Protein AF-A0A8B8A6W7-F1 (afdb_monomer)

Foldseek 3Di:
DVVQVVVVVVDPDRDDPVVVVVVLVVLLVVLLVLVVQLVVQVPDDDDDDHRDDDDPVSVVSVVVDDVCSRPPDVVDDDPPPDDDDDDDDDPPDDDDDDDDD

Radius of gyration: 19.94 Å; Cα contacts (8 Å, |Δi|>4): 33; chains: 1; bounding box: 41×34×69 Å

Structure (mmCIF, N/CA/C/O backbone):
data_AF-A0A8B8A6W7-F1
#
_entry.id   AF-A0A8B8A6W7-F1
#
loop_
_atom_site.group_PDB
_atom_site.id
_atom_site.type_symbol
_atom_site.label_atom_id
_atom_site.label_alt_id
_atom_site.label_comp_id
_atom_site.label_asym_id
_atom_site.label_entity_id
_atom_site.label_seq_id
_atom_site.pdbx_PDB_ins_code
_atom_site.Cartn_x
_atom_site.Cartn_y
_atom_site.Cartn_z
_atom_site.occupancy
_atom_site.B_iso_or_equiv
_atom_site.auth_seq_id
_atom_site.auth_comp_id
_atom_site.auth_asym_id
_atom_site.auth_atom_id
_atom_site.pdbx_PDB_model_num
ATOM 1 N N . MET A 1 1 ? 14.080 -3.935 -11.708 1.00 62.50 1 MET A N 1
ATOM 2 C CA . MET A 1 1 ? 13.080 -2.923 -12.128 1.00 62.50 1 MET A CA 1
ATOM 3 C C . MET A 1 1 ? 11.738 -3.538 -12.536 1.00 62.50 1 MET A C 1
ATOM 5 O O . MET A 1 1 ? 10.814 -2.802 -12.857 1.00 62.50 1 MET A O 1
ATOM 9 N N . GLU A 1 2 ? 11.581 -4.853 -12.385 1.00 90.00 2 GLU A N 1
ATOM 10 C CA . GLU A 1 2 ? 10.443 -5.662 -12.834 1.00 90.00 2 GLU A CA 1
ATOM 11 C C . GLU A 1 2 ? 9.042 -5.111 -12.490 1.00 90.00 2 GLU A C 1
ATOM 13 O O . GLU A 1 2 ? 8.148 -5.114 -13.331 1.00 90.00 2 GLU A O 1
ATOM 18 N N . ILE A 1 3 ? 8.830 -4.583 -11.277 1.00 91.06 3 ILE A N 1
ATOM 19 C CA . ILE A 1 3 ? 7.521 -4.030 -10.877 1.00 91.06 3 ILE A CA 1
ATOM 20 C C . ILE A 1 3 ? 7.179 -2.769 -11.681 1.00 91.06 3 ILE A C 1
ATOM 22 O O . ILE A 1 3 ? 6.048 -2.616 -12.132 1.00 91.06 3 ILE A O 1
ATOM 26 N N . THR A 1 4 ? 8.145 -1.871 -11.886 1.00 92.81 4 THR A N 1
ATOM 27 C CA . THR A 1 4 ? 7.934 -0.639 -12.659 1.00 92.81 4 THR A CA 1
ATOM 28 C C . THR A 1 4 ? 7.611 -0.962 -14.115 1.00 92.81 4 THR A C 1
ATOM 30 O O . THR A 1 4 ? 6.703 -0.363 -14.683 1.00 92.81 4 THR A O 1
ATOM 33 N N . GLU A 1 5 ? 8.305 -1.939 -14.699 1.00 93.69 5 GLU A N 1
ATOM 34 C CA . GLU A 1 5 ? 8.064 -2.399 -16.071 1.00 93.69 5 GLU A CA 1
ATOM 35 C C . GLU A 1 5 ? 6.654 -2.970 -16.233 1.00 93.69 5 GLU A C 1
ATOM 37 O O . GLU A 1 5 ? 5.934 -2.546 -17.132 1.00 93.69 5 GLU A O 1
ATOM 42 N N . ARG A 1 6 ? 6.211 -3.846 -15.321 1.00 94.06 6 ARG A N 1
ATOM 43 C CA . ARG A 1 6 ? 4.842 -4.392 -15.349 1.00 94.06 6 ARG A CA 1
ATOM 44 C C . ARG A 1 6 ? 3.759 -3.335 -15.147 1.00 94.06 6 ARG A C 1
ATOM 46 O O . ARG A 1 6 ? 2.684 -3.418 -15.741 1.00 94.06 6 ARG A O 1
ATOM 53 N N . VAL A 1 7 ? 4.012 -2.349 -14.286 1.00 92.44 7 VAL A N 1
ATOM 54 C CA . VAL A 1 7 ? 3.083 -1.227 -14.089 1.00 92.44 7 VAL A CA 1
ATOM 55 C C . VAL A 1 7 ? 2.987 -0.403 -15.370 1.00 92.44 7 VAL A C 1
ATOM 57 O O . VAL A 1 7 ? 1.882 -0.096 -15.812 1.00 92.44 7 VAL A O 1
ATOM 60 N N . ASN A 1 8 ? 4.123 -0.100 -15.99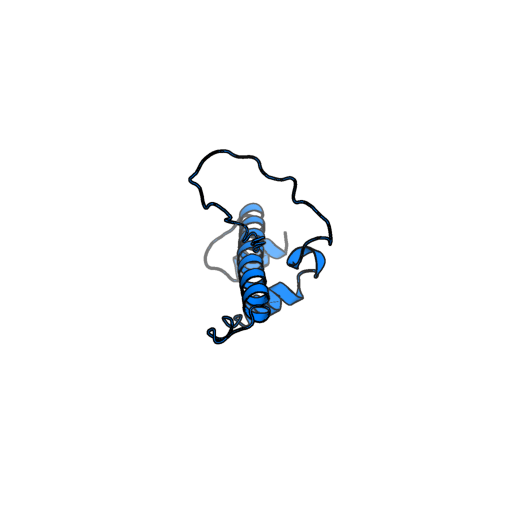6 1.00 92.88 8 ASN A N 1
ATOM 61 C CA . ASN A 1 8 ? 4.163 0.655 -17.242 1.00 92.88 8 ASN A CA 1
ATOM 62 C C . ASN A 1 8 ? 3.528 -0.129 -18.401 1.00 92.88 8 ASN A C 1
ATOM 64 O O . ASN A 1 8 ? 2.781 0.467 -19.164 1.00 92.88 8 ASN A O 1
ATOM 68 N N . SER A 1 9 ? 3.719 -1.450 -18.492 1.00 94.12 9 SER A N 1
ATOM 69 C CA . SER A 1 9 ? 3.087 -2.280 -19.531 1.00 94.12 9 SER A CA 1
ATOM 70 C C . SER A 1 9 ? 1.563 -2.351 -19.408 1.00 94.12 9 SER A C 1
ATOM 72 O O . SER A 1 9 ? 0.876 -2.597 -20.392 1.00 94.12 9 SER A O 1
ATOM 74 N N . SER A 1 10 ? 1.034 -2.156 -18.199 1.00 91.56 10 SER A N 1
ATOM 75 C CA . SER A 1 10 ? -0.401 -2.232 -17.899 1.00 91.56 10 SER A CA 1
ATOM 76 C C . SER A 1 10 ? -1.069 -0.853 -17.834 1.00 91.56 10 SER A C 1
ATOM 78 O O . SER A 1 10 ? -2.235 -0.752 -17.453 1.00 91.56 10 SER A O 1
ATOM 80 N N . SER A 1 11 ? -0.338 0.224 -18.139 1.00 87.88 11 SER A N 1
ATOM 81 C CA . SER A 1 11 ? -0.823 1.599 -18.003 1.00 87.88 11 SER A CA 1
ATOM 82 C C . SER A 1 11 ? -0.497 2.445 -19.229 1.00 87.88 11 SER A C 1
ATOM 84 O O . SER A 1 11 ? 0.434 2.164 -19.973 1.00 87.88 11 SER A O 1
ATOM 86 N N . SER A 1 12 ? -1.256 3.518 -19.431 1.00 89.62 12 SER A N 1
ATOM 87 C CA . SER A 1 12 ? -1.037 4.465 -20.528 1.00 89.62 12 SER A CA 1
ATOM 88 C C . SER A 1 12 ? 0.031 5.527 -20.231 1.00 89.62 12 SER A C 1
ATOM 90 O O . SER A 1 12 ? 0.316 6.349 -21.098 1.00 89.62 12 SER A O 1
ATOM 92 N N . CYS A 1 13 ? 0.621 5.547 -19.027 1.00 87.19 13 CYS A N 1
ATOM 93 C CA . CYS A 1 13 ? 1.647 6.521 -18.650 1.00 87.19 13 CYS A CA 1
ATOM 94 C C . CYS A 1 13 ? 2.932 5.837 -18.181 1.00 87.19 13 CYS A C 1
ATOM 96 O O . CYS A 1 13 ? 2.893 4.893 -17.394 1.00 87.19 13 CYS A O 1
ATOM 98 N N . LEU A 1 14 ? 4.081 6.371 -18.587 1.00 92.31 14 LEU A N 1
ATOM 99 C CA . LEU A 1 14 ? 5.363 5.918 -18.063 1.00 92.31 14 LEU A CA 1
ATOM 100 C C . LEU A 1 14 ? 5.583 6.501 -16.667 1.00 92.31 14 LEU A C 1
ATOM 102 O O . LEU A 1 14 ? 5.516 7.714 -16.472 1.00 92.31 14 LEU A O 1
ATOM 106 N N . ARG A 1 15 ? 5.855 5.633 -15.694 1.00 93.12 15 ARG A N 1
ATOM 107 C CA . ARG A 1 15 ? 6.181 6.018 -14.320 1.00 93.12 15 ARG A CA 1
ATOM 108 C C . ARG A 1 15 ? 7.598 5.634 -13.956 1.00 93.12 15 ARG A C 1
ATOM 110 O O . ARG A 1 15 ? 8.115 4.603 -14.395 1.00 93.12 15 ARG A O 1
ATOM 117 N N . THR A 1 16 ? 8.202 6.442 -13.091 1.00 94.38 16 THR A N 1
ATOM 118 C CA . THR A 1 16 ? 9.476 6.095 -12.468 1.00 94.38 16 THR A CA 1
ATOM 119 C C . THR A 1 16 ? 9.251 5.165 -11.276 1.00 94.38 16 THR A C 1
ATOM 121 O O . THR A 1 16 ? 8.165 5.087 -10.697 1.00 94.38 16 THR A O 1
ATOM 124 N N . LEU A 1 17 ? 10.310 4.481 -10.841 1.00 93.44 17 LEU A N 1
ATOM 125 C CA . LEU A 1 17 ? 10.272 3.658 -9.630 1.00 93.44 17 LEU A CA 1
ATOM 126 C C . LEU A 1 17 ? 9.905 4.474 -8.375 1.00 93.44 17 LEU A C 1
ATOM 128 O O . LEU A 1 17 ? 9.244 3.951 -7.476 1.00 93.44 17 LEU A O 1
ATOM 132 N N . LYS A 1 18 ? 10.293 5.756 -8.320 1.00 94.19 18 LYS A N 1
ATOM 133 C CA . LYS A 1 18 ? 9.926 6.668 -7.228 1.00 94.19 18 LYS A CA 1
ATOM 134 C C . LYS A 1 18 ? 8.413 6.883 -7.184 1.00 94.19 18 LYS A C 1
ATOM 136 O O . LYS A 1 18 ? 7.823 6.771 -6.111 1.00 94.19 18 LYS A O 1
ATOM 141 N N . ASP A 1 19 ? 7.790 7.109 -8.336 1.00 94.12 19 ASP A N 1
ATOM 142 C CA . ASP A 1 19 ? 6.345 7.341 -8.434 1.00 94.12 19 ASP A CA 1
ATOM 143 C C . ASP A 1 19 ? 5.552 6.091 -8.064 1.00 94.12 19 ASP A C 1
ATOM 145 O O . ASP A 1 19 ? 4.565 6.171 -7.337 1.00 94.12 19 ASP A O 1
ATOM 149 N N . VAL A 1 20 ? 6.009 4.918 -8.516 1.00 94.56 20 VAL A N 1
ATOM 150 C CA . VAL A 1 20 ? 5.384 3.633 -8.174 1.00 94.56 20 VAL A CA 1
ATOM 151 C C . VAL A 1 20 ? 5.444 3.392 -6.665 1.00 94.56 20 VAL A C 1
ATOM 153 O O . VAL A 1 20 ? 4.420 3.087 -6.054 1.00 94.56 20 VAL A O 1
ATOM 156 N N . LYS A 1 21 ? 6.613 3.598 -6.040 1.00 94.69 21 LYS A N 1
ATOM 157 C CA . LYS A 1 21 ? 6.767 3.480 -4.583 1.00 94.69 21 LYS A CA 1
ATOM 158 C C . LYS A 1 21 ? 5.879 4.471 -3.840 1.00 94.69 21 LYS A C 1
ATOM 160 O O . LYS A 1 21 ? 5.180 4.075 -2.914 1.00 94.69 21 LYS A O 1
ATOM 165 N N . LYS A 1 22 ? 5.871 5.740 -4.255 1.00 95.38 22 LYS A N 1
ATOM 166 C CA . LYS A 1 22 ? 5.043 6.774 -3.628 1.00 95.38 22 LYS A CA 1
ATOM 167 C C . LYS A 1 22 ? 3.560 6.431 -3.732 1.00 95.38 22 LYS A C 1
ATOM 169 O O . LYS A 1 22 ? 2.861 6.451 -2.725 1.00 95.38 22 LYS A O 1
ATOM 174 N N . LYS A 1 23 ? 3.100 6.011 -4.913 1.00 94.81 23 LYS A N 1
ATOM 175 C CA . LYS A 1 23 ? 1.703 5.627 -5.119 1.00 94.81 23 LYS A CA 1
ATOM 176 C C . LYS A 1 23 ? 1.304 4.429 -4.262 1.00 94.81 23 LYS A C 1
ATOM 178 O O . LYS A 1 23 ? 0.204 4.426 -3.719 1.00 94.81 23 LYS A O 1
ATOM 183 N N . TRP A 1 24 ? 2.185 3.439 -4.121 1.00 94.62 24 TRP A N 1
ATOM 184 C CA . TRP A 1 24 ? 1.959 2.312 -3.220 1.00 94.62 24 TRP A CA 1
ATOM 185 C C . TRP A 1 24 ? 1.814 2.769 -1.763 1.00 94.62 24 TRP A C 1
ATOM 187 O O . TRP A 1 24 ? 0.838 2.404 -1.113 1.00 94.62 24 TRP A O 1
ATOM 197 N N . GLN A 1 25 ? 2.705 3.643 -1.285 1.00 94.38 25 GLN A N 1
ATOM 198 C CA . GLN A 1 25 ? 2.611 4.218 0.064 1.00 94.38 25 GLN A CA 1
ATOM 199 C C . GLN A 1 25 ? 1.303 4.989 0.279 1.00 94.38 25 GLN A C 1
ATOM 201 O O . GLN A 1 25 ? 0.656 4.836 1.314 1.00 94.38 25 GLN A O 1
ATOM 206 N N . ASP A 1 26 ? 0.869 5.775 -0.707 1.00 94.94 26 ASP A N 1
ATOM 207 C CA . ASP A 1 26 ? -0.384 6.528 -0.620 1.00 94.94 26 ASP A CA 1
ATOM 208 C C . ASP A 1 26 ? -1.605 5.590 -0.576 1.00 94.94 26 ASP A C 1
ATOM 210 O O . ASP A 1 26 ? -2.527 5.803 0.213 1.00 94.94 26 ASP A O 1
ATOM 214 N N . ILE A 1 27 ? -1.596 4.517 -1.377 1.00 94.94 27 ILE A N 1
ATOM 215 C CA . ILE A 1 27 ? -2.632 3.473 -1.369 1.00 94.94 27 ILE A CA 1
ATOM 216 C C . ILE A 1 27 ? -2.689 2.775 -0.004 1.00 94.94 27 ILE A C 1
ATOM 218 O O . ILE A 1 27 ? -3.776 2.618 0.560 1.00 94.94 27 ILE A O 1
ATOM 222 N N . GLN A 1 28 ? -1.535 2.390 0.547 1.00 92.94 28 GLN A N 1
ATOM 223 C CA . GLN A 1 28 ? -1.447 1.793 1.878 1.00 92.94 28 GLN A CA 1
ATOM 224 C C . GLN A 1 28 ? -1.986 2.759 2.938 1.00 92.94 28 GLN A C 1
ATOM 226 O O . GLN A 1 28 ? -2.822 2.369 3.745 1.00 92.94 28 GLN A O 1
ATOM 231 N N . SER A 1 29 ? -1.556 4.023 2.923 1.00 91.75 29 SER A N 1
ATOM 232 C CA . SER A 1 29 ? -1.991 5.046 3.882 1.00 91.75 29 SER A CA 1
ATOM 233 C C . SER A 1 29 ? -3.508 5.251 3.864 1.00 91.75 29 SER A C 1
ATOM 235 O O . SER A 1 29 ? -4.160 5.173 4.907 1.00 91.75 29 SER A O 1
ATOM 237 N N . HIS A 1 30 ? -4.095 5.418 2.676 1.00 92.38 30 HIS A N 1
ATOM 238 C CA . HIS A 1 30 ? -5.539 5.585 2.529 1.00 92.38 30 HIS A CA 1
ATOM 239 C C . HIS A 1 30 ? -6.314 4.358 3.028 1.00 92.38 30 HIS A C 1
ATOM 241 O O . HIS A 1 30 ? -7.284 4.492 3.775 1.00 92.38 30 HIS A O 1
ATOM 247 N N . THR A 1 31 ? -5.862 3.158 2.654 1.00 93.50 31 THR A N 1
ATOM 248 C CA . THR A 1 31 ? -6.508 1.903 3.060 1.00 93.50 31 THR A CA 1
ATOM 249 C C . THR A 1 31 ? -6.426 1.701 4.573 1.00 93.50 31 THR A C 1
ATOM 251 O O . THR A 1 31 ? -7.433 1.384 5.200 1.00 93.50 31 THR A O 1
ATOM 254 N N . LYS A 1 32 ? -5.262 1.966 5.182 1.00 90.75 32 LYS A N 1
ATOM 255 C CA . LYS A 1 32 ? -5.064 1.907 6.638 1.00 90.75 32 LYS A CA 1
ATOM 256 C C . LYS A 1 32 ? -5.989 2.859 7.377 1.00 90.75 32 LYS A C 1
ATOM 258 O O . LYS A 1 32 ? -6.646 2.449 8.327 1.00 90.75 32 LYS A O 1
ATOM 263 N N . LYS A 1 33 ? -6.074 4.111 6.921 1.00 90.06 33 LYS A N 1
ATOM 264 C CA . LYS A 1 33 ? -6.960 5.111 7.522 1.00 90.06 33 LYS A CA 1
ATOM 265 C C . LYS A 1 33 ? -8.415 4.649 7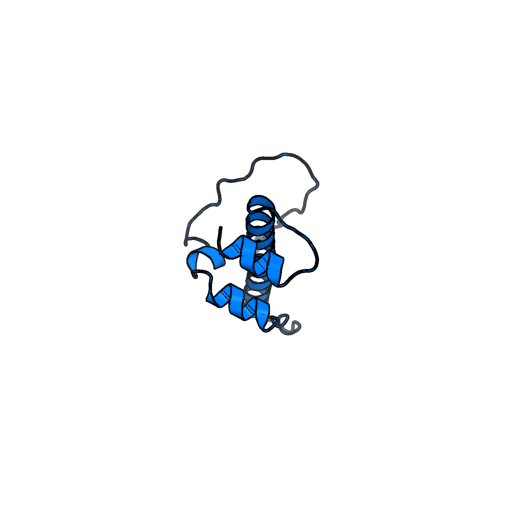.475 1.00 90.06 33 LYS A C 1
ATOM 267 O O . LYS A 1 33 ? -9.096 4.692 8.494 1.00 90.06 33 LYS A O 1
ATOM 272 N N . LYS A 1 34 ? -8.869 4.160 6.316 1.00 91.50 34 LYS A N 1
ATOM 273 C CA . LYS A 1 34 ? -10.234 3.647 6.156 1.00 91.50 34 LYS A CA 1
ATOM 274 C C . LYS A 1 34 ? -10.501 2.447 7.068 1.00 91.50 34 LYS A C 1
ATOM 276 O O . LYS A 1 34 ? -11.535 2.408 7.726 1.00 91.50 34 LYS A O 1
ATOM 281 N N . GLU A 1 35 ? -9.566 1.503 7.149 1.00 90.62 35 GLU A N 1
ATOM 282 C CA . GLU A 1 35 ? -9.710 0.326 8.009 1.00 90.62 35 GLU A CA 1
ATOM 283 C C . GLU A 1 35 ? -9.712 0.681 9.498 1.00 90.62 35 GLU A C 1
ATOM 285 O O . GLU A 1 35 ? -10.507 0.137 10.261 1.00 90.62 35 GLU A O 1
ATOM 290 N N . ALA A 1 36 ? -8.875 1.627 9.924 1.00 88.38 36 ALA A N 1
ATOM 291 C CA . ALA A 1 36 ? -8.869 2.120 11.298 1.00 88.38 36 ALA A CA 1
ATOM 292 C C . ALA A 1 36 ? -10.211 2.776 11.667 1.00 88.38 36 ALA A C 1
ATOM 294 O O . ALA A 1 36 ? -10.764 2.498 12.737 1.00 88.38 36 ALA A O 1
ATOM 295 N N . THR A 1 37 ? -10.777 3.589 10.765 1.00 87.94 37 THR A N 1
ATOM 296 C CA . THR A 1 37 ? -12.124 4.154 10.932 1.00 87.94 37 THR A CA 1
ATOM 297 C C . THR A 1 37 ? -13.170 3.047 11.027 1.00 87.94 37 THR A C 1
ATOM 299 O O . THR A 1 37 ? -13.923 3.025 11.998 1.00 87.94 37 THR A O 1
ATOM 302 N N . ARG A 1 38 ? -13.154 2.071 10.107 1.00 89.44 38 ARG A N 1
ATOM 303 C CA . ARG A 1 38 ? -14.084 0.932 10.119 1.00 89.44 38 ARG A CA 1
ATOM 304 C C . ARG A 1 38 ? -14.007 0.149 11.431 1.00 89.44 38 ARG A C 1
ATOM 306 O O . ARG A 1 38 ? -15.037 -0.121 12.038 1.00 89.44 38 ARG A O 1
ATOM 313 N N . LYS A 1 39 ? -12.802 -0.172 11.915 1.00 87.38 39 LYS A N 1
ATOM 314 C CA . LYS A 1 39 ? -12.592 -0.860 13.204 1.00 87.38 39 LYS A CA 1
ATOM 315 C C . LYS A 1 39 ? -13.117 -0.049 14.388 1.00 87.38 39 LYS A C 1
ATOM 317 O O . LYS A 1 39 ? -13.660 -0.624 15.327 1.00 87.38 39 LYS A O 1
ATOM 322 N N . THR A 1 40 ? -12.950 1.270 14.360 1.00 85.25 40 THR A N 1
ATOM 323 C CA . THR A 1 40 ? -13.462 2.162 15.410 1.00 85.25 40 THR A CA 1
ATOM 324 C C . THR A 1 40 ? -14.988 2.199 15.399 1.00 85.25 40 THR A C 1
ATOM 326 O O . THR A 1 40 ? -15.613 2.072 16.448 1.00 85.25 40 THR A O 1
ATOM 329 N N . GLU A 1 41 ? -15.597 2.302 14.217 1.00 86.31 41 GLU A N 1
ATOM 330 C CA . GLU A 1 41 ? -17.050 2.253 14.038 1.00 86.31 41 GLU A CA 1
ATOM 331 C C . GLU A 1 41 ? -17.630 0.899 14.459 1.00 86.31 41 GLU A C 1
ATOM 333 O O . GLU A 1 41 ? -18.631 0.875 15.166 1.00 86.31 41 GLU A O 1
ATOM 338 N N . MET A 1 42 ? -16.971 -0.215 14.115 1.00 84.88 42 MET A N 1
ATOM 339 C CA . MET A 1 42 ? -17.365 -1.567 14.541 1.00 84.88 42 MET A CA 1
ATOM 340 C C . MET A 1 42 ? -17.397 -1.718 16.065 1.00 84.88 42 MET A C 1
ATOM 342 O O . MET A 1 42 ? -18.239 -2.435 16.597 1.00 84.88 42 MET A O 1
ATOM 346 N N . LYS A 1 43 ? -16.474 -1.059 16.775 1.00 83.75 43 LYS A N 1
ATOM 347 C CA . LYS A 1 43 ? -16.410 -1.078 18.244 1.00 83.75 43 LYS A CA 1
ATOM 348 C C . LYS A 1 43 ? -17.401 -0.115 18.896 1.00 83.75 43 LYS A C 1
ATOM 350 O O . LYS A 1 43 ? -17.630 -0.210 20.100 1.00 83.75 43 LYS A O 1
ATOM 355 N N . ARG A 1 44 ? -17.960 0.833 18.140 1.00 79.88 44 ARG A N 1
ATOM 356 C CA . ARG A 1 44 ? -18.881 1.834 18.671 1.00 79.88 44 ARG A CA 1
ATOM 357 C C . ARG A 1 44 ? -20.245 1.193 18.897 1.00 79.88 44 ARG A C 1
ATOM 359 O O . ARG A 1 44 ? -20.951 0.847 17.957 1.00 79.88 44 ARG A O 1
ATOM 366 N N . THR A 1 45 ? -20.620 1.048 20.160 1.00 80.62 45 THR A N 1
ATOM 367 C CA . THR A 1 45 ? -21.917 0.503 20.560 1.00 80.62 45 THR A CA 1
ATOM 368 C C . THR A 1 45 ? -22.941 1.629 20.732 1.00 80.62 45 THR A C 1
ATOM 370 O O . THR A 1 45 ? -22.628 2.701 21.247 1.00 80.62 45 THR A O 1
ATOM 373 N N . GLY A 1 46 ? -24.174 1.387 20.270 1.00 76.75 46 GLY A N 1
ATOM 374 C CA . GLY A 1 46 ? -25.314 2.303 20.398 1.00 76.75 46 GLY A CA 1
ATOM 375 C C . GLY A 1 46 ? -25.828 2.830 19.058 1.00 76.75 46 GLY A C 1
ATOM 376 O O . GLY A 1 46 ? -25.249 3.765 18.521 1.00 76.75 46 GLY A O 1
ATOM 377 N N . GLY A 1 47 ? -26.911 2.228 18.542 1.00 78.94 47 GLY A N 1
ATOM 378 C CA . GLY A 1 47 ? -27.852 2.739 17.519 1.00 78.94 47 GLY A CA 1
ATOM 379 C C . GLY A 1 47 ? -27.329 3.325 16.195 1.00 78.94 47 GLY A C 1
ATOM 380 O O . GLY A 1 47 ? -28.139 3.735 15.370 1.00 78.94 47 GLY A O 1
ATOM 381 N N . GLY A 1 48 ? -26.018 3.422 15.992 1.00 74.75 48 GLY A N 1
ATOM 382 C CA . GLY A 1 48 ? -25.405 4.083 14.849 1.00 74.75 48 GLY A CA 1
ATOM 383 C C . GLY A 1 48 ? -25.507 3.269 13.564 1.00 74.75 48 GLY A C 1
ATOM 384 O O . GLY A 1 48 ? -25.772 2.068 13.579 1.00 74.75 48 GLY A O 1
ATOM 385 N N . HIS A 1 49 ? -25.262 3.942 12.440 1.00 75.25 49 HIS A N 1
ATOM 386 C CA . HIS A 1 49 ? -25.179 3.286 11.139 1.00 75.25 49 HIS A CA 1
ATOM 387 C C . HIS A 1 49 ? -24.083 2.211 11.121 1.00 75.25 49 HIS A C 1
ATOM 389 O O . HIS A 1 49 ? -23.053 2.383 11.785 1.00 75.25 49 HIS A O 1
ATOM 395 N N . PRO A 1 50 ? -24.287 1.123 10.353 1.00 78.25 50 PRO A N 1
ATOM 396 C CA . PRO A 1 50 ? -23.268 0.102 10.192 1.00 78.25 50 PRO A CA 1
ATOM 397 C C . PRO A 1 50 ? -21.984 0.717 9.609 1.00 78.25 50 PRO A C 1
ATOM 399 O O . PRO A 1 50 ? -22.065 1.656 8.808 1.00 78.25 50 PRO A O 1
ATOM 402 N N . PRO A 1 51 ? -20.806 0.198 9.992 1.00 83.69 51 PRO A N 1
ATOM 403 C CA . PRO A 1 51 ? -19.531 0.651 9.457 1.00 83.69 51 PRO A CA 1
ATOM 404 C C . PRO A 1 51 ? -19.487 0.564 7.934 1.00 83.69 51 PRO A C 1
ATOM 406 O O . PRO A 1 51 ? -20.047 -0.356 7.336 1.00 83.69 51 PRO A O 1
ATOM 409 N N . SER A 1 52 ? -18.770 1.494 7.305 1.00 85.12 52 SER A N 1
ATOM 410 C CA . SER A 1 52 ? -18.611 1.473 5.847 1.00 85.12 52 SER A CA 1
ATOM 411 C C . SER A 1 52 ? -17.887 0.209 5.373 1.00 85.12 52 SER A C 1
ATOM 413 O O . SER A 1 52 ? -16.835 -0.160 5.902 1.00 85.12 52 SER A O 1
ATOM 415 N N . GLU A 1 53 ? -18.410 -0.418 4.319 1.00 89.38 53 GLU A N 1
ATOM 416 C CA . GLU A 1 53 ? -17.791 -1.597 3.716 1.00 89.38 53 GLU A CA 1
ATOM 417 C C . GLU A 1 53 ? -16.470 -1.261 3.004 1.00 89.38 53 GLU A C 1
ATOM 419 O O . GLU A 1 53 ? -16.249 -0.169 2.447 1.00 89.38 53 GLU A O 1
ATOM 424 N N . LEU A 1 54 ? -15.557 -2.230 3.025 1.00 90.44 54 LEU A N 1
ATOM 425 C CA . LEU A 1 54 ? -14.337 -2.177 2.236 1.00 90.44 54 LEU A CA 1
ATOM 426 C C . LEU A 1 54 ? -14.625 -2.648 0.816 1.00 90.44 54 LEU A C 1
ATOM 428 O O . LEU A 1 54 ? -15.407 -3.562 0.581 1.00 90.44 54 LEU A O 1
ATOM 432 N N . LYS A 1 55 ? -13.950 -2.039 -0.152 1.00 94.19 55 LYS A N 1
ATOM 433 C CA . LYS A 1 55 ? -13.940 -2.545 -1.521 1.00 94.19 55 LYS A CA 1
ATOM 434 C C . LYS A 1 55 ? -13.057 -3.792 -1.574 1.00 94.19 55 LYS A C 1
ATOM 436 O O . LYS A 1 55 ? -12.029 -3.847 -0.906 1.00 94.19 55 LYS A O 1
ATOM 441 N N . ALA A 1 56 ? -13.360 -4.722 -2.476 1.00 94.69 56 ALA A N 1
ATOM 442 C CA . ALA A 1 56 ? -12.595 -5.967 -2.623 1.00 94.69 56 ALA A CA 1
ATOM 443 C C . ALA A 1 56 ? -11.073 -5.764 -2.813 1.00 94.69 56 ALA A C 1
ATOM 445 O O . ALA A 1 56 ? -10.265 -6.593 -2.403 1.00 94.69 56 ALA A O 1
ATOM 446 N N . TRP A 1 57 ? -10.644 -4.663 -3.442 1.00 92.50 57 TRP A N 1
ATOM 447 C CA . TRP A 1 57 ? -9.217 -4.354 -3.597 1.00 92.50 57 TRP A CA 1
ATOM 448 C C . TRP A 1 57 ? -8.582 -3.778 -2.319 1.00 92.50 57 TRP A C 1
ATOM 450 O O . TRP A 1 57 ? -7.396 -4.000 -2.090 1.00 92.50 57 TRP A O 1
ATOM 460 N N . GLU A 1 58 ? -9.355 -3.088 -1.474 1.00 93.50 58 GLU A N 1
ATOM 461 C CA . GLU A 1 58 ? -8.909 -2.594 -0.163 1.00 93.50 58 GLU A CA 1
ATOM 462 C C . GLU A 1 58 ? -8.685 -3.771 0.794 1.00 93.50 58 GLU A C 1
ATOM 464 O O . GLU A 1 58 ? -7.662 -3.823 1.472 1.00 93.50 58 GLU A O 1
ATOM 469 N N . GLU A 1 59 ? -9.575 -4.767 0.773 1.00 93.06 59 GLU A N 1
ATOM 470 C CA . GLU A 1 59 ? -9.420 -6.012 1.539 1.00 93.06 59 GLU A CA 1
ATOM 471 C C . GLU A 1 59 ? -8.157 -6.780 1.140 1.00 93.06 59 GLU A C 1
ATOM 473 O O . GLU A 1 59 ? -7.404 -7.233 2.000 1.00 93.06 59 GLU A O 1
ATOM 478 N N . LYS A 1 60 ? -7.870 -6.868 -0.167 1.00 94.50 60 LYS A N 1
ATOM 479 C CA . LYS A 1 60 ? -6.628 -7.479 -0.663 1.00 94.50 60 LYS A CA 1
ATOM 480 C C . LYS A 1 60 ? -5.389 -6.742 -0.168 1.00 94.50 60 LYS A C 1
ATOM 482 O O . LYS A 1 60 ? -4.421 -7.390 0.210 1.00 94.50 60 LYS A O 1
ATOM 487 N N . ILE A 1 61 ? -5.407 -5.408 -0.159 1.00 93.69 61 ILE A N 1
ATOM 488 C CA . ILE A 1 61 ? -4.285 -4.627 0.378 1.00 93.69 61 ILE A CA 1
ATOM 489 C C . ILE A 1 61 ? -4.111 -4.919 1.862 1.00 93.69 61 ILE A C 1
ATOM 491 O O . ILE A 1 61 ? -2.994 -5.189 2.279 1.00 93.69 61 ILE A O 1
ATOM 495 N N . ILE A 1 62 ? -5.192 -4.910 2.643 1.00 92.12 62 ILE A N 1
ATOM 496 C CA . ILE A 1 62 ? -5.145 -5.225 4.077 1.00 92.12 62 ILE A CA 1
ATOM 497 C C . ILE A 1 62 ? -4.550 -6.615 4.306 1.00 92.12 62 ILE A C 1
ATOM 499 O O . ILE A 1 62 ? -3.679 -6.747 5.156 1.00 92.12 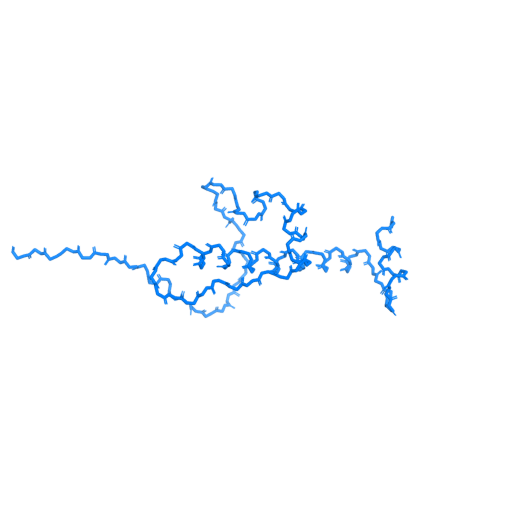62 ILE A O 1
ATOM 503 N N . GLY A 1 63 ? -4.940 -7.614 3.510 1.00 91.19 63 GLY A N 1
ATOM 504 C CA . GLY A 1 63 ? -4.385 -8.968 3.592 1.00 91.19 63 GLY A CA 1
ATOM 505 C C . GLY A 1 63 ? -2.897 -9.074 3.233 1.00 91.19 63 GLY A C 1
ATOM 506 O O . GLY A 1 63 ? -2.235 -10.010 3.670 1.00 91.19 63 GLY A O 1
ATOM 507 N N . VAL A 1 64 ? -2.353 -8.124 2.465 1.00 93.31 64 VAL A N 1
ATOM 508 C CA . VAL A 1 64 ? -0.912 -8.040 2.158 1.00 93.31 64 VAL A CA 1
ATOM 509 C C . VAL A 1 64 ? -0.125 -7.374 3.296 1.00 93.31 64 VAL A C 1
ATOM 511 O O . VAL A 1 64 ? 1.085 -7.570 3.398 1.00 93.31 64 VAL A O 1
ATOM 514 N N . LEU A 1 65 ? -0.774 -6.576 4.149 1.00 88.75 65 LEU A N 1
ATOM 515 C CA . LEU A 1 65 ? -0.116 -5.873 5.252 1.00 88.75 65 LEU A CA 1
ATOM 516 C C . LEU A 1 65 ? -0.122 -6.717 6.529 1.00 88.75 65 LEU A C 1
ATOM 518 O O . LEU A 1 65 ? -1.131 -7.309 6.902 1.00 88.75 65 LEU A O 1
ATOM 522 N N . SER A 1 66 ? 0.995 -6.706 7.255 1.00 84.50 66 SER A N 1
ATOM 523 C CA . SER A 1 66 ? 1.061 -7.290 8.597 1.00 84.50 66 SER A CA 1
ATOM 524 C C . SER A 1 66 ? 0.120 -6.560 9.557 1.00 84.50 66 SER A C 1
ATOM 526 O O . SER A 1 66 ? -0.036 -5.340 9.471 1.00 84.50 66 SER A O 1
ATOM 528 N N . ASN A 1 67 ? -0.453 -7.280 10.528 1.00 80.00 67 ASN A N 1
ATOM 529 C CA . ASN A 1 67 ? -1.372 -6.686 11.505 1.00 80.00 67 ASN A CA 1
ATOM 530 C C . ASN A 1 67 ? -0.733 -5.527 12.295 1.00 80.00 67 ASN A C 1
ATOM 532 O O . ASN A 1 67 ? -1.391 -4.520 12.525 1.00 80.00 67 ASN A O 1
ATOM 536 N N . GLU A 1 68 ? 0.560 -5.617 12.614 1.00 80.56 68 GLU A N 1
ATOM 537 C CA . GLU A 1 68 ? 1.336 -4.549 13.266 1.00 80.56 68 GLU A CA 1
ATOM 538 C C . GLU A 1 68 ? 1.311 -3.229 12.475 1.00 80.56 68 GLU A C 1
ATOM 540 O O . GLU A 1 68 ? 1.103 -2.160 13.039 1.00 80.56 68 GLU A O 1
ATOM 545 N N . ILE A 1 69 ? 1.418 -3.297 11.144 1.00 80.88 69 ILE A N 1
ATOM 546 C CA . ILE A 1 69 ? 1.361 -2.121 10.260 1.00 80.88 69 ILE A CA 1
ATOM 547 C C . ILE A 1 69 ? -0.046 -1.492 10.258 1.00 80.88 69 ILE A C 1
ATOM 549 O O . ILE A 1 69 ? -0.200 -0.312 9.932 1.00 80.88 69 ILE A O 1
ATOM 553 N N . LEU A 1 70 ? -1.078 -2.279 10.582 1.00 79.94 70 LEU A N 1
ATOM 554 C CA . LEU A 1 70 ? -2.480 -1.863 10.572 1.00 79.94 70 LEU A CA 1
ATOM 555 C C . LEU A 1 70 ? -2.954 -1.311 11.921 1.00 79.94 70 LEU A C 1
ATOM 557 O O . LEU A 1 70 ? -3.709 -0.342 11.931 1.00 79.94 70 LEU A O 1
ATOM 561 N N . SER A 1 71 ? -2.590 -1.950 13.037 1.00 77.00 71 SER A N 1
ATOM 562 C CA . SER A 1 71 ? -3.032 -1.561 14.385 1.00 77.00 71 SER A CA 1
ATOM 563 C C . SER A 1 71 ? -2.018 -0.728 15.160 1.00 77.00 71 SER A C 1
ATOM 565 O O . SER A 1 71 ? -2.382 -0.178 16.195 1.00 77.00 71 SER A O 1
ATOM 567 N N . GLY A 1 72 ? -0.774 -0.657 14.688 1.00 77.50 72 GLY A N 1
ATOM 568 C CA . GLY A 1 72 ? 0.352 -0.202 15.492 1.00 77.50 72 GLY A CA 1
ATOM 569 C C . GLY A 1 72 ? 0.842 -1.288 16.452 1.00 77.50 72 GLY A C 1
ATOM 570 O O . GLY A 1 72 ? 0.211 -2.342 16.614 1.00 77.50 72 GLY A O 1
ATOM 571 N N . ILE A 1 73 ? 1.987 -1.012 17.073 1.00 77.31 73 ILE A N 1
ATOM 572 C CA . ILE A 1 73 ? 2.542 -1.802 18.175 1.00 77.31 73 ILE A CA 1
ATOM 573 C C . ILE A 1 73 ? 1.769 -1.439 19.443 1.00 77.31 73 ILE A C 1
ATOM 575 O O . ILE A 1 73 ? 1.583 -0.260 19.747 1.00 77.31 73 ILE A O 1
ATOM 579 N N . GLU A 1 74 ? 1.313 -2.443 20.189 1.00 76.88 74 GLU A N 1
ATOM 580 C CA . GLU A 1 74 ? 0.608 -2.226 21.453 1.00 76.88 74 GLU A CA 1
ATOM 581 C C . GLU A 1 74 ? 1.489 -1.448 22.445 1.00 76.88 74 GLU A C 1
ATOM 583 O O . GLU A 1 74 ? 2.634 -1.817 22.697 1.00 76.88 74 GLU A O 1
ATOM 588 N N . GLY A 1 75 ? 0.966 -0.340 22.980 1.00 79.81 75 GLY A N 1
ATOM 589 C CA . GLY A 1 75 ? 1.715 0.559 23.867 1.00 79.81 75 GLY A CA 1
ATOM 590 C C . GLY A 1 75 ? 2.756 1.446 23.167 1.00 79.81 75 GLY A C 1
ATOM 591 O O . GLY A 1 75 ? 3.437 2.218 23.839 1.00 79.81 75 GLY A O 1
ATOM 592 N N . GLY A 1 76 ? 2.880 1.367 21.839 1.00 76.19 76 GLY A N 1
ATOM 593 C CA . GLY A 1 76 ? 3.739 2.248 21.054 1.00 76.19 76 GLY A CA 1
ATOM 594 C C . GLY A 1 76 ? 3.172 3.665 20.941 1.00 76.19 76 GLY A C 1
ATOM 595 O O . GLY A 1 76 ? 1.966 3.856 20.795 1.00 76.19 76 GLY A O 1
ATOM 596 N N . VAL A 1 77 ? 4.058 4.661 20.978 1.00 73.81 77 VAL A N 1
ATOM 597 C CA . VAL A 1 77 ? 3.761 6.061 20.648 1.00 73.81 77 VAL A CA 1
ATOM 598 C C . VAL A 1 77 ? 4.477 6.415 19.347 1.00 73.81 77 VAL A C 1
ATOM 600 O O . VAL A 1 77 ? 5.701 6.296 19.249 1.00 73.81 77 VAL A O 1
ATOM 603 N N . ASP A 1 78 ? 3.722 6.849 18.340 1.00 75.12 7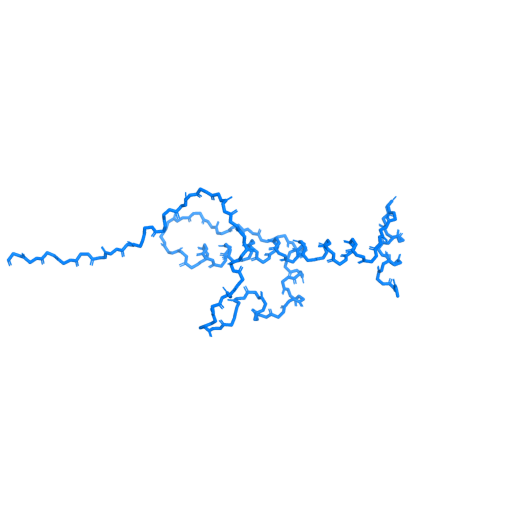8 ASP A N 1
ATOM 604 C CA . ASP A 1 78 ? 4.287 7.342 17.086 1.00 75.12 78 ASP A CA 1
ATOM 605 C C . ASP A 1 78 ? 5.044 8.655 17.360 1.00 75.12 78 ASP A C 1
ATOM 607 O O . ASP A 1 78 ? 4.438 9.685 17.628 1.00 75.12 78 ASP A O 1
ATOM 611 N N . SER A 1 79 ? 6.381 8.642 17.320 1.00 75.81 79 SER A N 1
ATOM 612 C CA . SER A 1 79 ? 7.212 9.833 17.611 1.00 75.81 79 SER A CA 1
ATOM 613 C C . SER A 1 79 ? 7.451 10.751 16.402 1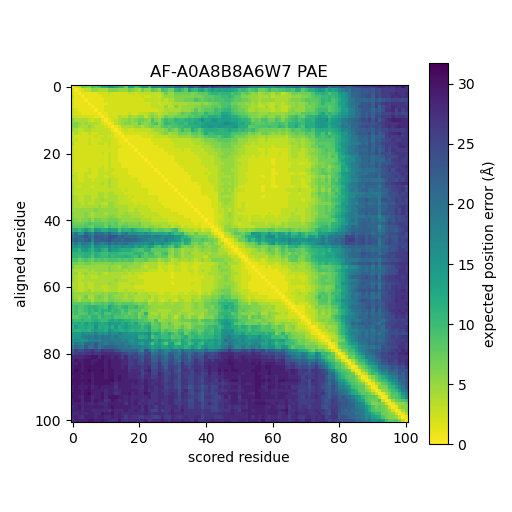.00 75.81 79 SER A C 1
ATOM 615 O O . SER A 1 79 ? 8.395 11.538 16.397 1.00 75.81 79 SER A O 1
ATOM 617 N N . LEU A 1 80 ? 6.631 10.660 15.353 1.00 64.25 80 LEU A N 1
ATOM 618 C CA . LEU A 1 80 ? 6.763 11.482 14.145 1.00 64.25 80 LEU A CA 1
ATOM 619 C C . LEU A 1 80 ? 5.694 12.578 14.097 1.00 64.25 80 LEU A C 1
ATOM 621 O O . LEU A 1 80 ? 4.895 12.636 13.168 1.00 64.25 80 LEU A O 1
ATOM 625 N N . ASP A 1 81 ? 5.736 13.482 15.073 1.00 59.16 81 ASP A N 1
ATOM 626 C CA . ASP A 1 81 ? 5.101 14.797 14.982 1.00 59.16 81 ASP A CA 1
ATOM 627 C C . ASP A 1 81 ? 6.179 15.854 14.725 1.00 59.16 81 ASP A C 1
ATOM 629 O O . ASP A 1 81 ? 6.700 16.489 15.638 1.00 59.16 81 ASP A O 1
ATOM 633 N N . THR A 1 82 ? 6.550 16.041 13.460 1.00 53.22 82 THR A N 1
ATOM 634 C CA . THR A 1 82 ? 7.234 17.263 13.008 1.00 53.22 82 THR A CA 1
ATOM 635 C C . THR A 1 82 ? 6.753 17.623 11.604 1.00 53.22 82 THR A C 1
ATOM 637 O O . THR A 1 82 ? 7.283 17.143 10.610 1.00 53.22 82 THR A O 1
ATOM 640 N N . ASP A 1 83 ? 5.692 18.429 11.516 1.00 47.22 83 ASP A N 1
ATOM 641 C CA . ASP A 1 83 ? 5.843 19.827 11.097 1.00 47.22 83 ASP A CA 1
ATOM 642 C C . ASP A 1 83 ? 4.584 20.648 11.431 1.00 47.22 83 ASP A C 1
ATOM 644 O O . ASP A 1 83 ? 3.481 20.136 11.622 1.00 47.22 83 ASP A O 1
ATOM 648 N N . SER A 1 84 ? 4.796 21.945 11.568 1.00 52.41 84 SER A N 1
ATOM 649 C CA . SER A 1 84 ? 3.981 22.901 12.295 1.00 52.41 84 SER A CA 1
ATOM 650 C C . SER A 1 84 ? 2.774 23.395 11.484 1.00 52.41 84 SER A C 1
ATOM 652 O O . SER A 1 84 ? 2.866 23.634 10.286 1.00 52.41 84 SER A O 1
ATOM 654 N N . ASN A 1 85 ? 1.679 23.698 12.194 1.00 45.97 85 ASN A N 1
ATOM 655 C CA . ASN A 1 85 ? 0.595 24.610 11.789 1.00 45.97 85 ASN A CA 1
ATOM 656 C C . ASN A 1 85 ? -0.500 24.071 10.833 1.00 45.97 85 ASN A C 1
ATOM 658 O O . ASN A 1 85 ? -0.433 24.234 9.615 1.00 45.97 85 ASN A O 1
ATOM 662 N N . LYS A 1 86 ? -1.608 23.582 11.419 1.00 41.75 86 LYS A N 1
ATOM 663 C CA . LYS A 1 86 ? -2.950 24.168 11.202 1.00 41.75 86 LYS A CA 1
ATOM 664 C C . LYS A 1 86 ? -4.007 23.634 12.180 1.00 41.75 86 LYS A C 1
ATOM 666 O O . LYS A 1 86 ? -4.294 22.446 12.199 1.00 41.75 86 LYS A O 1
ATOM 671 N N . SER A 1 87 ? -4.597 24.589 12.907 1.00 42.09 87 SER A N 1
ATOM 672 C CA . SER A 1 87 ? -5.963 24.657 13.465 1.00 42.09 87 SER A CA 1
ATOM 673 C C . SER A 1 87 ? -6.516 23.463 14.250 1.00 42.09 87 SER A C 1
ATOM 675 O O . SER A 1 87 ? -6.733 22.378 13.722 1.00 42.09 87 SER A O 1
ATOM 677 N N . GLY A 1 88 ? -6.838 23.744 15.514 1.00 47.78 88 GLY A N 1
ATOM 678 C CA . GLY A 1 88 ? -7.278 22.785 16.508 1.00 47.78 88 GLY A CA 1
ATOM 679 C C . GLY A 1 88 ? -8.518 21.973 16.151 1.00 47.78 88 GLY A C 1
ATOM 680 O O . GLY A 1 88 ? -9.503 22.467 15.612 1.00 47.78 88 GLY A O 1
ATOM 681 N N . VAL A 1 89 ? -8.479 20.728 16.602 1.00 43.50 89 VAL A N 1
ATOM 682 C CA . VAL A 1 89 ? -9.654 20.023 17.094 1.00 43.50 89 VAL A CA 1
ATOM 683 C C . VAL A 1 89 ? -9.291 19.617 18.511 1.00 43.50 89 VAL A C 1
ATOM 685 O O . VAL A 1 89 ? -8.434 18.763 18.726 1.00 43.50 89 VAL A O 1
ATOM 688 N N . GLY A 1 90 ? -9.883 20.314 19.480 1.00 38.78 90 GLY A N 1
ATOM 689 C CA . GLY A 1 90 ? -9.798 19.923 20.876 1.00 38.78 90 GLY A CA 1
ATOM 690 C C . GLY A 1 90 ? -10.308 18.494 21.007 1.00 38.78 90 GLY A C 1
ATOM 691 O O . GLY A 1 90 ? -11.471 18.219 20.726 1.00 38.78 90 GLY A O 1
ATOM 692 N N . SER A 1 91 ? -9.427 17.588 21.419 1.00 44.72 91 SER A N 1
ATOM 693 C CA . SER A 1 91 ? -9.839 16.303 21.962 1.00 44.72 91 SER A CA 1
ATOM 694 C C . SER A 1 91 ? -10.375 16.590 23.362 1.00 44.72 91 SER A C 1
ATOM 696 O O . SER A 1 91 ? -9.630 16.603 24.340 1.00 44.72 91 SER A O 1
ATOM 698 N N . THR A 1 92 ? -11.655 16.946 23.462 1.00 42.75 92 THR A N 1
ATOM 699 C CA . THR A 1 92 ? -12.349 16.985 24.747 1.00 42.75 92 THR A CA 1
ATOM 700 C C . THR A 1 92 ? -12.485 15.549 25.229 1.00 42.75 92 THR A C 1
ATOM 702 O O . THR A 1 92 ? -13.384 14.807 24.833 1.00 42.75 92 THR A O 1
ATOM 705 N N . CYS A 1 93 ? -11.549 15.140 26.081 1.00 40.19 93 CYS A N 1
ATOM 706 C CA . CYS A 1 93 ? -11.699 13.955 26.898 1.00 40.19 93 CYS A CA 1
ATOM 707 C C . CYS A 1 93 ? -12.924 14.138 27.810 1.00 40.19 93 CYS A C 1
ATOM 709 O O . CYS A 1 93 ? -13.071 15.129 28.526 1.00 40.19 93 CYS A O 1
ATOM 711 N N . MET A 1 94 ? -13.842 13.178 27.743 1.00 43.19 94 MET A N 1
ATOM 712 C CA . MET A 1 94 ? -14.980 13.073 28.649 1.00 43.19 94 MET A CA 1
ATOM 713 C C . MET A 1 94 ? -14.457 12.738 30.052 1.00 43.19 94 MET A C 1
ATOM 715 O O . MET A 1 94 ? -14.149 11.583 30.336 1.00 43.19 94 MET A O 1
ATOM 719 N N . SER A 1 95 ? -14.363 13.732 30.937 1.00 47.69 95 SER A N 1
ATOM 720 C CA . SER A 1 95 ? -14.179 13.493 32.373 1.00 47.69 95 SER A CA 1
ATOM 721 C C . SER A 1 95 ? -15.533 13.232 33.029 1.00 47.69 95 SER A C 1
ATOM 723 O O . SER A 1 95 ? -16.365 14.128 33.182 1.00 47.69 95 SER A O 1
ATOM 725 N N . GLY A 1 96 ? -15.756 11.978 33.418 1.00 40.59 96 GLY A N 1
ATOM 726 C CA . GLY A 1 96 ? -16.889 11.555 34.233 1.00 40.59 96 GLY A CA 1
ATOM 727 C C . GLY A 1 96 ? -16.821 12.100 35.668 1.00 40.59 96 GLY A C 1
ATOM 728 O O . GLY A 1 96 ? -15.933 11.750 36.434 1.00 40.59 96 GLY A O 1
ATOM 729 N N . LYS A 1 97 ? -17.787 12.971 35.986 1.00 47.75 97 LYS A N 1
ATOM 730 C CA . LYS A 1 97 ? -18.603 13.113 37.215 1.00 47.75 97 LYS A CA 1
ATOM 731 C C . LYS A 1 97 ? -18.041 12.589 38.557 1.00 47.75 97 LYS A C 1
ATOM 733 O O . LYS A 1 97 ? -17.950 11.383 38.750 1.00 47.75 97 LYS A O 1
ATOM 738 N N . ARG A 1 98 ? -17.935 13.470 39.564 1.00 45.91 98 ARG A N 1
ATOM 739 C CA . ARG A 1 98 ? -18.318 13.156 40.960 1.00 45.91 98 ARG A CA 1
ATOM 740 C C . ARG A 1 98 ? -18.973 14.381 41.604 1.00 45.91 98 ARG A C 1
ATOM 742 O O . ARG A 1 98 ? -18.301 15.375 41.846 1.00 45.91 98 ARG A O 1
ATOM 749 N N . ASN A 1 99 ? -20.283 14.301 41.830 1.00 44.94 99 ASN A N 1
ATOM 750 C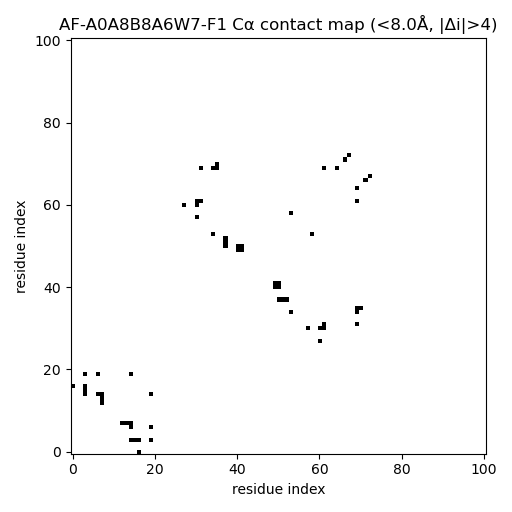 CA . ASN A 1 99 ? -20.981 15.175 42.770 1.00 44.94 99 ASN A CA 1
ATOM 751 C C . ASN A 1 99 ? -20.686 14.655 44.184 1.00 44.94 99 ASN 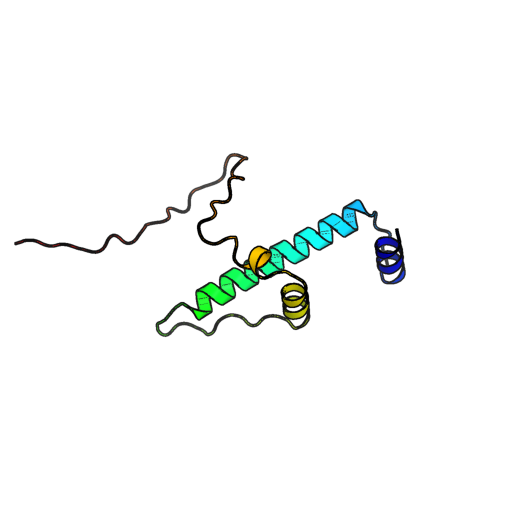A C 1
ATOM 753 O O . ASN A 1 99 ? -20.709 13.441 44.392 1.00 44.94 99 ASN A O 1
ATOM 757 N N . PHE A 1 100 ? -20.430 15.557 45.121 1.00 42.97 100 PHE A N 1
ATOM 758 C CA . PHE A 1 100 ? -20.494 15.293 46.553 1.00 42.97 100 PHE A CA 1
AT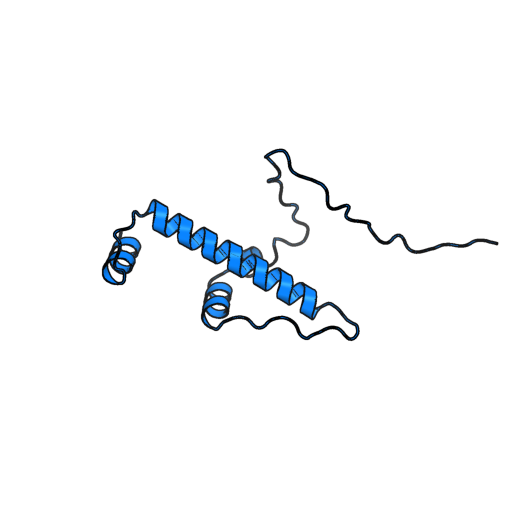OM 759 C C . PHE A 1 100 ? -21.360 16.413 47.129 1.00 42.97 100 PHE A C 1
ATOM 761 O O . PHE A 1 100 ? -20.957 17.573 47.051 1.00 42.97 100 PHE A O 1
ATOM 768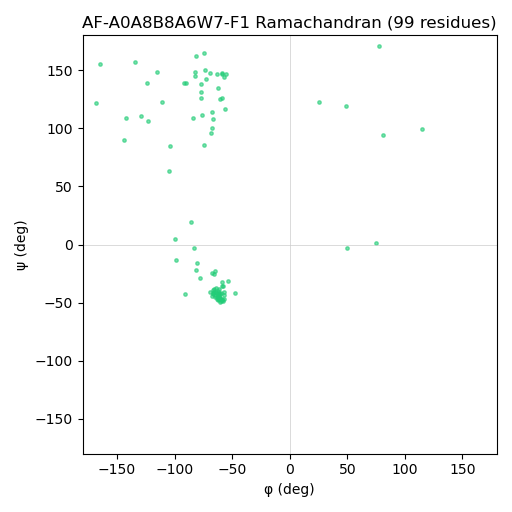 N N . ASP A 1 101 ? -22.564 16.059 47.573 1.00 53.31 101 ASP A N 1
ATOM 769 C CA . ASP A 1 101 ? -23.302 16.815 48.590 1.00 53.31 101 ASP A CA 1
ATOM 770 C C . ASP A 1 101 ? -22.893 16.251 49.955 1.00 53.31 101 ASP A C 1
ATOM 772 O O . ASP A 1 101 ? -22.823 14.999 50.060 1.00 53.31 101 ASP A O 1
#

Mean predicted aligned error: 12.44 Å

Solvent-accessible surface area (backbone atoms only — not comparable to full-atom values): 6792 Å² total; per-residue (Å²): 112,68,68,45,52,55,52,32,75,74,43,98,56,90,63,53,65,67,55,53,53,51,52,50,52,50,52,50,52,53,45,42,53,53,49,50,51,30,55,51,46,67,69,58,82,75,96,64,81,80,53,75,82,77,52,78,69,49,51,52,51,54,74,73,47,57,66,53,83,62,74,50,58,89,94,64,74,87,85,81,86,82,83,84,89,82,82,89,77,83,82,77,74,85,78,83,82,82,90,82,134

Organism: Crassostrea virginica (NCBI:txid6565)

Sequence (101 aa):
MEITERVNSSSSCLRTLKDVKKKWQDIQSHTKKKEATRKTEMKRTGGGHPPSELKAWEEKIIGVLSNEILSGIEGGVDSLDTDSNKSGVGSTCMSGKRNFD

InterPro domains:
  IPR028002 Myb/SANT-like DNA-binding domain 5 [PF13873] (2-34)

pLDDT: mean 78.68, std 18.2, range [38.78, 95.38]

Secondary structure (DSSP, 8-state):
-HHHHHHHHTSSS---HHHHHHHHHHHHHHHHHHHHHHHHHHH--SSPPPPPPPPHHHHHHHHHS-HHHHH--TT--------------------------